Protein AF-A0A7W9LUN3-F1 (afdb_monomer)

Solvent-accessible surface area (backbone atoms only — not comparable to full-atom values): 4792 Å² total; per-residue (Å²): 135,83,84,84,59,95,88,64,79,91,81,85,87,87,86,74,97,74,54,73,76,55,49,53,47,20,56,76,47,72,26,50,38,79,62,84,79,63,94,84,61,96,82,70,84,90,48,51,69,65,50,37,73,66,56,77,71,68,69,78,90,86,81,84,88,134

Secondary structure (DSSP, 8-state):
-----TTSPP---------HHHHHHHHHTTTSSPPPPPTTS-S-GGGHHHHHTT--S---------

Structure (mmCIF, N/CA/C/O backbone):
data_AF-A0A7W9LUN3-F1
#
_entry.id   AF-A0A7W9LUN3-F1
#
loop_
_atom_site.group_PDB
_atom_site.id
_atom_site.type_symbol
_atom_site.label_atom_id
_atom_site.label_alt_id
_atom_site.label_comp_id
_atom_site.label_asym_id
_atom_site.label_entity_id
_atom_site.label_seq_id
_atom_site.pdbx_PDB_ins_code
_atom_site.Cartn_x
_atom_site.Cartn_y
_atom_site.Cartn_z
_atom_site.occupancy
_atom_site.B_iso_or_equiv
_atom_site.auth_seq_id
_atom_site.auth_comp_id
_atom_site.auth_asym_id
_atom_site.auth_atom_id
_atom_site.pdbx_PDB_model_num
ATOM 1 N N . MET A 1 1 ? 17.433 -3.394 -0.742 1.00 44.88 1 MET A N 1
ATOM 2 C CA . MET A 1 1 ? 17.958 -2.577 -1.857 1.00 44.88 1 MET A CA 1
ATOM 3 C C . MET A 1 1 ? 17.547 -3.295 -3.132 1.00 44.88 1 MET A C 1
ATOM 5 O O . MET A 1 1 ? 18.043 -4.388 -3.368 1.00 44.88 1 MET A O 1
ATOM 9 N N . VAL A 1 2 ? 16.537 -2.790 -3.843 1.00 55.16 2 VAL A N 1
ATOM 10 C CA . VAL A 1 2 ? 16.007 -3.439 -5.056 1.00 55.16 2 VAL A CA 1
ATOM 11 C C . VAL A 1 2 ? 17.035 -3.265 -6.183 1.00 55.16 2 VAL A C 1
ATOM 13 O O . VAL A 1 2 ? 17.526 -2.147 -6.358 1.00 55.16 2 VAL A O 1
ATOM 16 N N . PRO A 1 3 ? 17.424 -4.326 -6.914 1.00 55.38 3 PRO A N 1
ATOM 17 C CA . PRO A 1 3 ? 18.395 -4.209 -7.996 1.00 55.38 3 PRO A CA 1
ATOM 18 C C . PRO A 1 3 ? 17.829 -3.330 -9.116 1.00 55.38 3 PRO A C 1
ATOM 20 O O . PRO A 1 3 ? 16.791 -3.633 -9.707 1.00 55.38 3 PRO A O 1
ATOM 23 N N . MET A 1 4 ? 18.524 -2.231 -9.411 1.00 55.50 4 MET A N 1
ATOM 24 C CA . MET A 1 4 ? 18.189 -1.364 -10.536 1.00 55.50 4 MET A CA 1
ATOM 25 C C . MET A 1 4 ? 18.483 -2.118 -11.835 1.00 55.50 4 MET A C 1
ATOM 27 O O . MET A 1 4 ? 19.637 -2.434 -12.123 1.00 55.50 4 MET A O 1
ATOM 31 N N . HIS A 1 5 ? 17.445 -2.438 -12.606 1.00 56.91 5 HIS A N 1
ATOM 32 C CA . HIS A 1 5 ? 17.607 -3.018 -13.936 1.00 56.91 5 HIS A CA 1
ATOM 33 C C . HIS A 1 5 ? 17.921 -1.888 -14.931 1.00 56.91 5 HIS A C 1
ATOM 35 O O . HIS A 1 5 ? 17.209 -0.876 -14.935 1.00 56.91 5 HIS A O 1
ATOM 41 N N . PRO A 1 6 ? 18.962 -2.010 -15.776 1.00 56.56 6 PRO A N 1
ATOM 42 C CA . PRO A 1 6 ? 19.245 -1.004 -16.793 1.00 56.56 6 PRO A CA 1
ATOM 43 C C . PRO A 1 6 ? 18.067 -0.936 -17.776 1.00 56.56 6 PRO A C 1
ATOM 45 O O . PRO A 1 6 ? 17.789 -1.901 -18.482 1.00 56.56 6 PRO A O 1
ATOM 48 N N . GLY A 1 7 ? 17.357 0.197 -17.785 1.00 72.69 7 GLY A N 1
ATOM 49 C CA . GLY A 1 7 ? 16.199 0.446 -18.653 1.00 72.69 7 GLY A CA 1
ATOM 50 C C . GLY A 1 7 ? 14.892 0.808 -17.937 1.00 72.69 7 GLY A C 1
ATOM 51 O O . GLY A 1 7 ? 13.953 1.222 -18.612 1.00 72.69 7 GLY A O 1
ATOM 52 N N . GLN A 1 8 ? 14.811 0.709 -16.604 1.00 66.00 8 GLN A N 1
ATOM 53 C CA . GLN A 1 8 ? 13.644 1.187 -15.848 1.00 66.00 8 GLN A CA 1
ATOM 54 C C . GLN A 1 8 ? 13.867 2.603 -15.290 1.00 66.00 8 GLN A C 1
ATOM 56 O O . GLN A 1 8 ? 1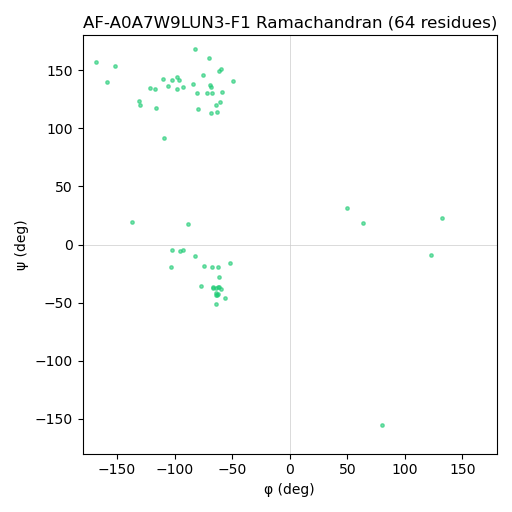4.976 2.911 -14.842 1.00 66.00 8 GLN A O 1
ATOM 61 N N . PRO A 1 9 ? 12.836 3.475 -15.299 1.00 77.31 9 PRO A N 1
ATOM 62 C CA . PRO A 1 9 ? 12.911 4.759 -14.615 1.00 77.31 9 PRO A CA 1
ATOM 63 C C . PRO A 1 9 ? 13.172 4.546 -13.114 1.00 77.31 9 PRO A C 1
ATOM 65 O O . PRO A 1 9 ? 12.771 3.517 -12.563 1.00 77.31 9 PRO A O 1
ATOM 68 N N . PRO A 1 10 ? 13.841 5.496 -12.438 1.00 83.88 10 PRO A N 1
ATOM 69 C CA . PRO A 1 10 ? 14.078 5.398 -11.005 1.00 83.88 10 PRO A CA 1
ATOM 70 C C . PRO A 1 10 ? 12.746 5.300 -10.252 1.00 83.88 10 PRO A C 1
ATOM 72 O O . PRO A 1 10 ? 11.837 6.098 -10.475 1.00 83.88 10 PRO A O 1
ATOM 75 N N . THR A 1 11 ? 12.642 4.328 -9.347 1.00 87.12 11 THR A N 1
ATOM 76 C CA . THR A 1 11 ? 11.462 4.114 -8.502 1.00 87.12 11 THR A CA 1
ATOM 77 C C . THR A 1 11 ? 11.764 4.471 -7.053 1.00 87.12 11 THR A C 1
ATOM 79 O O . THR A 1 11 ? 12.837 4.149 -6.541 1.00 87.12 11 THR A O 1
ATOM 82 N N . THR A 1 12 ? 10.788 5.061 -6.372 1.00 88.44 12 THR A N 1
ATOM 83 C CA . THR A 1 12 ? 10.822 5.298 -4.923 1.00 88.44 12 THR A CA 1
ATOM 84 C C . THR A 1 12 ? 9.955 4.258 -4.219 1.00 88.44 12 THR A C 1
ATOM 86 O O . THR A 1 12 ? 8.882 3.925 -4.714 1.00 88.44 12 THR A O 1
ATOM 89 N N . THR A 1 13 ? 10.386 3.771 -3.052 1.00 88.94 13 THR A N 1
ATOM 90 C CA . THR A 1 13 ? 9.625 2.815 -2.227 1.00 88.94 13 THR A CA 1
ATOM 91 C C . THR A 1 13 ? 9.115 3.518 -0.962 1.00 88.94 13 THR A C 1
ATOM 93 O O . THR A 1 13 ? 9.859 3.614 0.016 1.00 88.94 13 THR A O 1
ATOM 96 N N . PRO A 1 14 ? 7.896 4.088 -0.974 1.00 85.25 14 PRO A N 1
ATOM 97 C CA . PRO A 1 14 ? 7.344 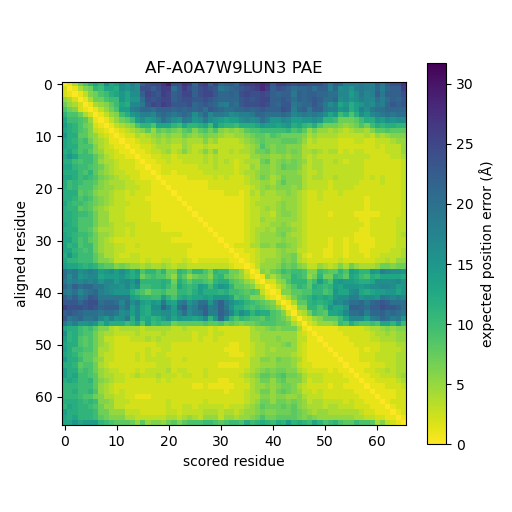4.787 0.182 1.00 85.25 14 PRO A CA 1
ATOM 98 C C . PRO A 1 14 ? 6.867 3.810 1.266 1.00 85.25 14 PRO A C 1
ATOM 100 O O . PRO A 1 14 ? 6.328 2.746 0.969 1.00 85.25 14 PRO A O 1
ATOM 103 N N . TRP A 1 15 ? 7.005 4.213 2.532 1.00 86.88 15 TRP A N 1
ATOM 104 C CA . TRP A 1 15 ? 6.430 3.507 3.679 1.00 86.88 15 TRP A CA 1
ATOM 105 C C . TRP A 1 15 ? 5.114 4.156 4.099 1.00 86.88 15 TRP A C 1
ATOM 107 O O . TRP A 1 15 ? 5.053 5.377 4.256 1.00 86.88 15 TRP A O 1
ATOM 117 N N . ARG A 1 16 ? 4.078 3.343 4.336 1.00 85.69 16 ARG A N 1
ATOM 118 C CA . ARG A 1 16 ? 2.778 3.803 4.838 1.00 85.69 16 ARG A CA 1
ATOM 119 C C . ARG A 1 16 ? 2.3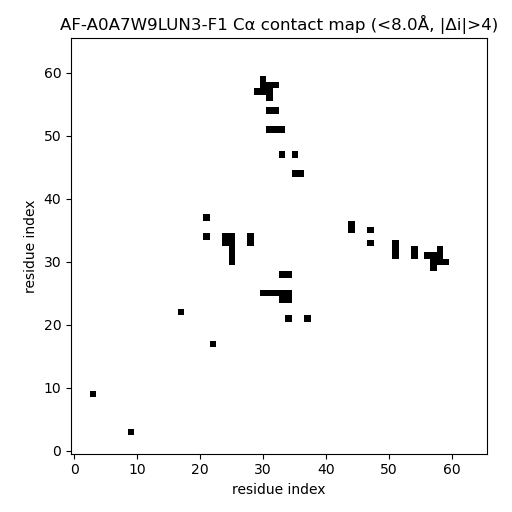35 2.965 6.044 1.00 85.69 16 ARG A C 1
ATOM 121 O O . ARG A 1 16 ? 2.152 1.756 5.893 1.00 85.69 16 ARG A O 1
ATOM 128 N N . PRO A 1 17 ? 2.123 3.574 7.225 1.00 87.56 17 PRO A N 1
ATOM 129 C CA . PRO A 1 17 ? 1.468 2.895 8.338 1.00 87.56 17 PRO A CA 1
ATOM 130 C C . PRO A 1 17 ? 0.059 2.472 7.916 1.00 87.56 17 PRO A C 1
ATOM 132 O O . PRO A 1 17 ? -0.728 3.313 7.488 1.00 87.56 17 PRO A O 1
ATOM 135 N N . THR A 1 18 ? -0.236 1.178 8.009 1.00 88.12 18 THR A N 1
ATOM 136 C CA . THR A 1 18 ? -1.478 0.595 7.486 1.00 88.12 18 THR A CA 1
ATOM 137 C C . THR A 1 18 ? -2.114 -0.277 8.559 1.00 88.12 18 THR A C 1
ATOM 139 O O . THR A 1 18 ? -1.473 -1.186 9.082 1.00 88.12 18 THR A O 1
ATOM 142 N N . GLY A 1 19 ? -3.365 0.020 8.913 1.00 89.69 19 GLY A N 1
ATOM 143 C CA . GLY A 1 19 ? -4.113 -0.750 9.908 1.00 89.69 19 GLY A CA 1
ATOM 144 C C . 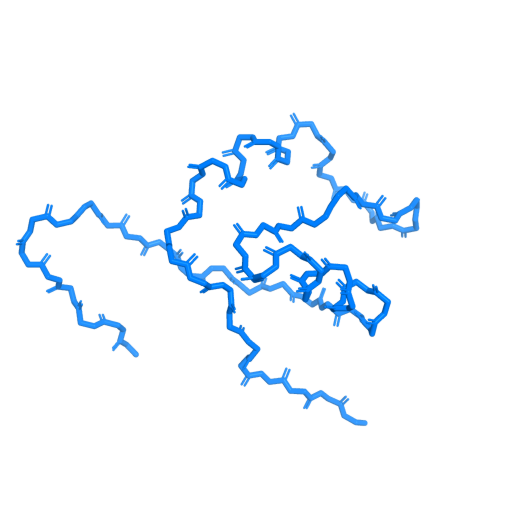GLY A 1 19 ? -4.754 -2.021 9.327 1.00 89.69 19 GLY A C 1
ATOM 145 O O . GLY A 1 19 ? -4.860 -2.147 8.107 1.00 89.69 19 GLY A O 1
ATOM 146 N N . PRO A 1 20 ? -5.271 -2.934 10.174 1.00 91.06 20 PRO A N 1
ATOM 147 C CA . PRO A 1 20 ? -5.821 -4.220 9.731 1.00 91.06 20 PRO A CA 1
ATOM 14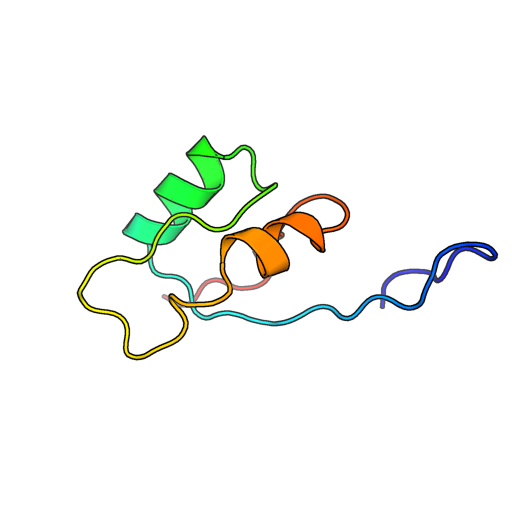8 C C . PRO A 1 20 ? -6.936 -4.101 8.683 1.00 91.06 20 PRO A C 1
ATOM 150 O O . PRO A 1 20 ? -6.877 -4.759 7.651 1.00 91.06 20 PRO A O 1
ATOM 153 N N . LYS A 1 21 ? -7.899 -3.192 8.895 1.00 89.88 21 LYS A N 1
ATOM 154 C CA . LYS A 1 21 ? -9.010 -2.963 7.952 1.00 89.88 21 LYS A CA 1
ATOM 155 C C . LYS A 1 21 ? -8.533 -2.484 6.582 1.00 89.88 21 LYS A C 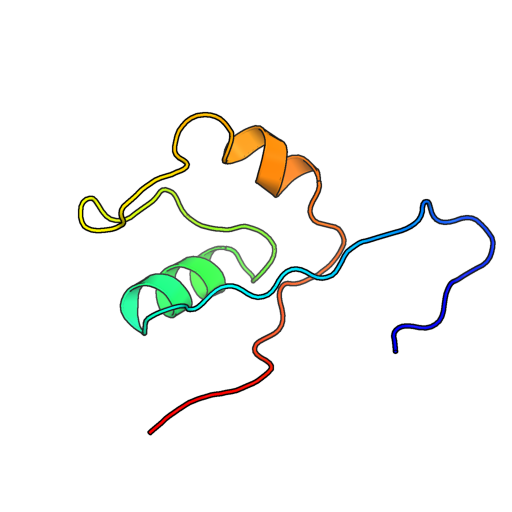1
ATOM 157 O O . LYS A 1 21 ? -9.123 -2.825 5.568 1.00 89.88 21 LYS A O 1
ATOM 162 N N . GLU A 1 22 ? -7.487 -1.662 6.550 1.00 90.00 22 GLU A N 1
ATOM 163 C CA . GLU A 1 22 ? -6.937 -1.160 5.291 1.00 90.00 22 GLU A CA 1
ATOM 164 C C . GLU A 1 22 ? -6.096 -2.232 4.589 1.00 90.00 22 GLU A C 1
ATOM 166 O O . GLU A 1 22 ? -6.166 -2.349 3.369 1.00 90.00 22 GLU A O 1
ATOM 171 N N . LEU A 1 23 ? -5.371 -3.068 5.344 1.00 92.12 23 LEU A N 1
ATOM 172 C CA . LEU A 1 23 ? -4.660 -4.223 4.788 1.00 92.12 23 LEU A CA 1
ATOM 173 C C . LEU A 1 23 ? -5.607 -5.209 4.096 1.00 92.12 23 LEU A C 1
ATOM 175 O O . LEU A 1 23 ? -5.249 -5.743 3.049 1.00 92.12 23 LEU A O 1
ATOM 179 N N . ASP A 1 24 ? -6.804 -5.436 4.638 1.00 94.00 24 ASP A N 1
ATOM 180 C CA . ASP A 1 24 ? -7.808 -6.296 3.997 1.00 94.00 24 ASP A CA 1
ATOM 181 C C . ASP A 1 24 ? -8.243 -5.748 2.634 1.00 94.00 24 ASP A C 1
ATOM 183 O O . ASP A 1 24 ? -8.263 -6.479 1.648 1.00 94.00 24 ASP A O 1
ATOM 187 N N . LEU A 1 25 ? -8.462 -4.439 2.535 1.00 92.56 25 LEU A N 1
ATOM 188 C CA . LEU A 1 25 ? -8.798 -3.791 1.269 1.00 92.56 25 LEU A CA 1
ATOM 189 C C . LEU A 1 25 ? -7.638 -3.835 0.255 1.00 92.56 25 LEU A C 1
ATOM 191 O O . LEU A 1 25 ? -7.861 -4.037 -0.936 1.00 92.56 25 LEU A O 1
ATOM 195 N N . VAL A 1 26 ? -6.384 -3.693 0.699 1.00 93.75 26 VAL A N 1
ATOM 196 C CA . VAL A 1 26 ? -5.211 -3.853 -0.187 1.00 93.75 26 VAL A CA 1
ATOM 197 C C . VAL A 1 26 ? -5.113 -5.290 -0.717 1.00 93.75 26 VAL A C 1
ATOM 199 O O . VAL A 1 26 ? -4.773 -5.494 -1.885 1.00 93.75 26 VAL A O 1
ATOM 202 N N . ARG A 1 27 ? -5.450 -6.292 0.109 1.00 95.31 27 ARG A N 1
ATOM 203 C CA . ARG A 1 27 ? -5.516 -7.704 -0.310 1.00 95.31 27 ARG A CA 1
ATOM 204 C C . ARG A 1 27 ? -6.596 -7.935 -1.363 1.00 95.31 27 ARG A C 1
ATOM 206 O O . ARG A 1 27 ? -6.342 -8.654 -2.325 1.00 95.31 27 ARG A O 1
ATOM 213 N N . GLU A 1 28 ? -7.766 -7.317 -1.208 1.00 96.31 28 GLU A N 1
ATOM 214 C CA . GLU A 1 28 ? -8.852 -7.377 -2.200 1.00 96.31 28 GLU A CA 1
ATOM 215 C C . GLU A 1 28 ? -8.444 -6.774 -3.555 1.00 96.31 28 GLU A C 1
ATOM 217 O O . GLU A 1 28 ? -8.915 -7.222 -4.599 1.00 96.31 28 GLU A O 1
ATOM 222 N N . LEU A 1 29 ? -7.513 -5.816 -3.552 1.00 94.69 29 LEU A N 1
ATOM 223 C CA . LEU A 1 29 ? -6.926 -5.198 -4.747 1.00 94.69 29 LEU A CA 1
ATOM 224 C C . LEU A 1 29 ? -5.694 -5.953 -5.290 1.00 94.69 29 LEU A C 1
ATOM 226 O O . LEU A 1 29 ? -4.895 -5.386 -6.041 1.00 94.69 29 LEU A O 1
ATOM 230 N N . ASP A 1 30 ? -5.503 -7.215 -4.888 1.00 96.62 30 ASP A N 1
ATOM 231 C CA . ASP A 1 30 ? -4.349 -8.065 -5.227 1.00 96.62 30 ASP A CA 1
ATOM 232 C C . ASP A 1 30 ? -2.995 -7.372 -4.986 1.00 96.62 30 ASP A C 1
ATOM 234 O O . ASP A 1 30 ? -2.023 -7.630 -5.690 1.00 96.62 30 ASP A O 1
ATOM 238 N N . TRP A 1 31 ? -2.909 -6.477 -3.995 1.00 96.00 31 TRP A N 1
ATOM 239 C CA . TRP A 1 31 ? -1.694 -5.723 -3.668 1.00 96.00 31 TRP A CA 1
ATOM 240 C C . TRP A 1 31 ? -1.194 -4.774 -4.768 1.00 96.00 31 TRP A C 1
ATOM 242 O O . TRP A 1 31 ? -0.038 -4.364 -4.725 1.00 96.00 31 TRP A O 1
ATOM 252 N N . HIS A 1 32 ? -2.020 -4.392 -5.743 1.00 95.38 32 HIS A N 1
ATOM 253 C CA . HIS A 1 32 ? -1.596 -3.489 -6.827 1.00 95.38 32 HIS A CA 1
ATOM 254 C C . HIS A 1 32 ? -2.079 -2.047 -6.656 1.00 95.38 32 HIS A C 1
ATOM 256 O O . HIS A 1 32 ? -1.713 -1.177 -7.442 1.00 95.38 32 HIS A O 1
ATOM 262 N N . ALA A 1 33 ? -2.894 -1.776 -5.640 1.00 92.62 33 ALA A N 1
ATOM 263 C CA . ALA A 1 33 ? -3.456 -0.456 -5.411 1.00 92.62 33 ALA A CA 1
ATOM 264 C C . ALA A 1 33 ? -3.750 -0.223 -3.931 1.00 92.62 33 ALA A C 1
ATOM 266 O O . ALA A 1 33 ? -4.033 -1.153 -3.172 1.00 92.62 33 ALA A O 1
ATOM 267 N N . TRP A 1 34 ? -3.726 1.046 -3.537 1.00 90.69 34 TRP A N 1
ATOM 268 C CA . TRP A 1 34 ? -4.316 1.478 -2.280 1.00 90.69 34 TRP A CA 1
ATOM 269 C C . TRP A 1 34 ? -5.814 1.722 -2.465 1.00 90.69 34 TRP A C 1
ATOM 271 O O . TRP A 1 34 ? -6.210 2.326 -3.469 1.00 90.69 34 TRP A O 1
ATOM 281 N N . PRO A 1 35 ? -6.651 1.297 -1.505 1.00 88.75 35 PRO A N 1
ATOM 282 C CA . PRO A 1 35 ? -8.079 1.562 -1.553 1.00 88.75 35 PRO A CA 1
ATOM 283 C C . PRO A 1 35 ? -8.383 3.051 -1.327 1.00 88.75 35 PRO A C 1
ATOM 285 O O . PRO A 1 35 ? -7.572 3.772 -0.730 1.00 88.75 35 PRO A O 1
ATOM 288 N N . PRO A 1 36 ? -9.578 3.518 -1.737 1.00 82.31 36 PRO A N 1
ATOM 289 C CA . PRO A 1 36 ? -10.129 4.786 -1.272 1.00 82.31 36 PRO A CA 1
ATOM 290 C C . PRO A 1 36 ? -10.050 4.873 0.252 1.00 82.31 36 PRO A C 1
ATOM 292 O O . PRO A 1 36 ? -10.264 3.881 0.952 1.00 82.31 36 PRO A O 1
ATOM 295 N N . ARG A 1 37 ? -9.718 6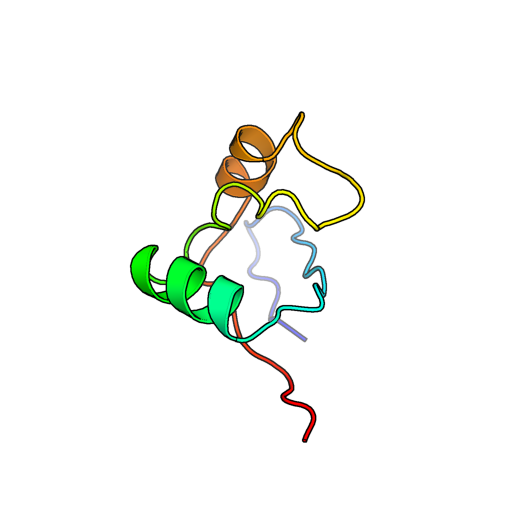.052 0.784 1.00 73.00 37 ARG A N 1
ATOM 296 C CA . ARG A 1 37 ? -9.501 6.180 2.228 1.00 73.00 37 ARG A CA 1
ATOM 297 C C . ARG A 1 37 ? -10.730 5.840 3.046 1.00 73.00 37 ARG A C 1
ATOM 299 O O . ARG A 1 37 ? -11.854 6.183 2.693 1.00 73.00 37 ARG A O 1
ATOM 306 N N . LEU A 1 38 ? -10.456 5.321 4.235 1.00 67.00 38 LEU A N 1
ATOM 307 C CA . LEU A 1 38 ? -11.384 5.376 5.352 1.00 67.00 38 LEU A CA 1
ATOM 308 C C . LEU A 1 38 ? -11.493 6.834 5.839 1.00 67.00 38 LEU A C 1
ATOM 310 O O . LEU A 1 38 ? -10.479 7.524 5.960 1.00 67.00 38 LEU A O 1
ATOM 314 N N . LEU A 1 39 ? -12.717 7.290 6.129 1.00 61.41 39 LEU A N 1
ATOM 315 C CA . LEU A 1 39 ? -13.086 8.665 6.541 1.00 61.41 39 LEU A CA 1
ATOM 316 C C . LEU A 1 39 ? -12.277 9.239 7.724 1.00 61.41 39 LEU A C 1
ATOM 318 O O . LEU A 1 39 ? -12.301 10.438 7.975 1.00 61.41 39 LEU A O 1
ATOM 322 N N . GLU A 1 40 ? -11.578 8.379 8.451 1.00 64.88 40 GLU A N 1
ATOM 323 C CA . GLU A 1 40 ? -10.841 8.645 9.684 1.00 64.88 40 GLU A CA 1
ATOM 324 C C . GLU A 1 40 ? -9.351 9.001 9.470 1.00 64.88 40 GLU A C 1
ATOM 326 O O . GLU A 1 40 ? -8.676 9.364 10.432 1.00 64.88 40 GLU A O 1
ATOM 331 N N . GLN A 1 41 ? -8.814 8.946 8.239 1.00 63.78 41 GLN A N 1
ATOM 332 C CA . GLN A 1 41 ? -7.393 9.243 7.977 1.00 63.78 41 GLN A CA 1
ATOM 333 C C . GLN A 1 41 ? -7.113 10.720 7.593 1.00 63.78 41 GLN A C 1
ATOM 335 O O . GLN A 1 41 ? -7.807 11.252 6.724 1.00 63.78 41 GLN A O 1
ATOM 340 N N . PRO A 1 42 ? -6.064 11.380 8.147 1.00 61.47 42 PRO A N 1
ATOM 341 C CA . PRO A 1 42 ? -5.947 12.843 8.101 1.00 61.47 42 PRO A CA 1
ATOM 342 C C . PRO A 1 42 ? -5.704 13.575 6.771 1.00 61.47 42 PRO A C 1
ATOM 344 O O . PRO A 1 42 ? -5.978 14.759 6.793 1.00 61.47 42 PRO A O 1
ATOM 347 N N . ILE A 1 43 ? -5.219 13.010 5.651 1.00 59.38 43 ILE A N 1
ATOM 348 C CA . ILE A 1 43 ? -5.064 13.720 4.341 1.00 59.38 43 ILE A CA 1
ATOM 349 C C . ILE A 1 43 ? -4.765 12.714 3.202 1.00 59.38 43 ILE A C 1
ATOM 351 O O . ILE A 1 43 ? -4.272 11.626 3.489 1.00 59.38 43 ILE A O 1
ATOM 355 N N . PHE A 1 44 ? -5.067 13.123 1.944 1.00 60.62 44 PHE A N 1
ATOM 356 C CA . PHE A 1 44 ? -4.522 12.744 0.597 1.00 60.62 44 PHE A CA 1
ATOM 357 C C . PHE A 1 44 ? -5.565 12.414 -0.520 1.00 60.62 44 PHE A C 1
ATOM 359 O O . PHE A 1 44 ? -5.305 11.583 -1.386 1.00 60.62 44 PHE A O 1
ATOM 366 N N . ALA A 1 45 ? -6.824 12.879 -0.477 1.00 55.56 45 ALA A N 1
ATOM 367 C CA . ALA A 1 45 ? -7.876 12.256 -1.320 1.00 55.56 45 ALA A CA 1
ATOM 368 C C . ALA A 1 45 ? -7.746 12.649 -2.793 1.00 55.56 45 ALA A C 1
ATOM 370 O O . ALA A 1 45 ? -8.263 11.968 -3.667 1.00 55.56 45 ALA A O 1
ATOM 371 N N . GLU A 1 46 ? -7.024 13.730 -3.039 1.00 58.81 46 GLU A N 1
ATOM 372 C CA . GLU A 1 46 ? -7.083 14.448 -4.299 1.00 58.81 46 GLU A CA 1
ATOM 373 C C . GLU A 1 46 ? -6.202 13.809 -5.385 1.00 58.81 46 GLU A C 1
ATOM 375 O O . GLU A 1 46 ? -6.360 14.146 -6.549 1.00 58.81 46 GLU A O 1
ATOM 380 N N . GLU A 1 47 ? -5.349 12.830 -5.042 1.00 76.94 47 GLU A N 1
ATOM 381 C CA . GLU A 1 47 ? -4.395 12.218 -5.986 1.00 76.94 47 GLU A CA 1
ATOM 382 C C . GLU A 1 47 ? -4.296 10.677 -5.888 1.00 76.94 47 GLU A C 1
ATOM 384 O O . GLU A 1 47 ? -3.312 10.095 -6.339 1.00 76.94 47 GLU A O 1
ATOM 389 N N . LEU A 1 48 ? -5.278 9.971 -5.300 1.00 83.06 48 LEU A N 1
ATOM 390 C CA . LEU A 1 48 ? -5.186 8.506 -5.126 1.00 83.06 48 LEU A CA 1
ATOM 391 C C . LEU A 1 48 ? -5.123 7.745 -6.460 1.00 83.06 48 LEU A C 1
ATOM 393 O O . LEU A 1 48 ? -4.320 6.824 -6.598 1.00 83.06 48 LEU A O 1
ATOM 397 N N . ASP A 1 49 ? -5.948 8.126 -7.435 1.00 85.00 49 ASP A N 1
ATOM 398 C CA . ASP A 1 49 ? -5.945 7.491 -8.757 1.00 85.00 49 ASP A CA 1
ATOM 399 C C . ASP A 1 49 ? -4.606 7.712 -9.473 1.00 85.00 49 ASP A C 1
ATOM 401 O O . ASP A 1 49 ? -4.019 6.777 -10.017 1.00 85.00 49 ASP A O 1
ATOM 405 N N . GLU A 1 50 ? -4.075 8.935 -9.407 1.00 87.00 50 GLU A N 1
ATOM 406 C CA . GLU A 1 50 ? -2.776 9.279 -9.988 1.00 87.00 50 GLU A CA 1
ATOM 407 C C . GLU A 1 50 ? -1.621 8.563 -9.272 1.00 87.00 50 GLU A C 1
ATOM 409 O O . GLU A 1 50 ? -0.658 8.126 -9.906 1.00 87.00 50 GLU A O 1
ATOM 414 N N . PHE A 1 51 ? -1.722 8.397 -7.952 1.00 87.25 51 PHE A N 1
ATOM 415 C CA . PHE A 1 51 ? -0.780 7.617 -7.159 1.00 87.25 51 PHE A CA 1
ATOM 416 C C . PHE A 1 51 ? -0.803 6.138 -7.560 1.00 87.25 51 PHE A C 1
ATOM 418 O O . PHE A 1 51 ? 0.250 5.572 -7.854 1.00 87.25 51 PHE A O 1
ATOM 425 N N . ASN A 1 52 ? -1.986 5.518 -7.616 1.00 89.88 52 ASN A N 1
ATOM 426 C CA . ASN A 1 52 ? -2.139 4.109 -7.984 1.00 89.88 52 ASN A CA 1
ATOM 427 C C . ASN A 1 52 ? -1.651 3.846 -9.416 1.00 89.88 52 ASN A C 1
ATOM 429 O O . ASN A 1 52 ? -0.994 2.837 -9.656 1.00 89.88 52 ASN A O 1
ATOM 433 N N . ALA A 1 53 ? -1.864 4.785 -10.344 1.00 90.88 53 ALA A N 1
ATOM 434 C CA . ALA A 1 53 ? -1.339 4.698 -11.709 1.00 90.88 53 ALA A CA 1
ATOM 435 C C . ALA A 1 53 ? 0.203 4.689 -11.784 1.00 90.88 53 ALA A C 1
ATOM 437 O O . ALA A 1 53 ? 0.765 4.266 -12.795 1.00 90.88 53 ALA A O 1
ATOM 438 N N . ARG A 1 54 ? 0.896 5.151 -10.733 1.00 90.31 54 ARG A N 1
ATOM 439 C CA . ARG A 1 54 ? 2.366 5.151 -10.634 1.00 90.31 54 ARG A CA 1
ATOM 440 C C . ARG A 1 54 ? 2.938 3.945 -9.892 1.00 90.31 54 ARG A C 1
ATOM 442 O O . ARG A 1 54 ? 4.162 3.809 -9.848 1.00 90.31 54 ARG A O 1
ATOM 449 N N . ILE A 1 55 ? 2.105 3.083 -9.306 1.00 90.75 55 ILE A N 1
ATOM 450 C CA . ILE A 1 55 ? 2.581 1.864 -8.647 1.00 90.75 55 ILE A CA 1
ATOM 451 C C . ILE A 1 55 ? 3.147 0.920 -9.708 1.00 90.75 55 ILE A C 1
ATOM 453 O O . ILE A 1 55 ? 2.521 0.634 -10.726 1.00 90.75 55 ILE A O 1
ATOM 457 N N . VAL A 1 56 ? 4.352 0.421 -9.447 1.00 92.00 56 VAL A N 1
ATOM 458 C CA . VAL A 1 56 ? 5.016 -0.575 -10.283 1.00 92.00 56 VAL A CA 1
ATOM 459 C C . VAL A 1 56 ? 5.186 -1.839 -9.453 1.00 92.00 56 VAL A C 1
ATOM 461 O O . VAL A 1 56 ? 5.886 -1.828 -8.444 1.00 92.00 56 VAL A O 1
ATOM 464 N N . GLY A 1 57 ? 4.563 -2.933 -9.889 1.00 91.00 57 GLY A N 1
ATOM 465 C CA . GLY A 1 57 ? 4.592 -4.207 -9.169 1.00 91.00 57 GLY A CA 1
ATOM 466 C C . GLY A 1 57 ? 3.600 -4.268 -8.003 1.00 91.00 57 GLY A C 1
ATOM 467 O O . GLY A 1 57 ? 2.573 -3.592 -8.020 1.00 91.00 57 GLY A O 1
ATOM 468 N N . ARG A 1 58 ? 3.899 -5.120 -7.015 1.00 94.88 58 ARG A N 1
ATOM 469 C CA . ARG A 1 58 ? 3.049 -5.364 -5.841 1.00 94.88 58 ARG A CA 1
ATOM 470 C C . ARG A 1 58 ? 3.520 -4.559 -4.634 1.00 94.88 58 ARG A C 1
ATOM 472 O O . ARG A 1 58 ? 4.716 -4.395 -4.413 1.00 94.88 58 ARG A O 1
ATOM 479 N N . ILE A 1 59 ? 2.565 -4.105 -3.835 1.00 94.31 59 ILE A N 1
ATOM 480 C CA . ILE A 1 59 ? 2.777 -3.566 -2.494 1.00 94.31 59 ILE A CA 1
ATOM 481 C C . ILE A 1 59 ? 3.221 -4.714 -1.580 1.00 94.31 59 ILE A C 1
ATOM 483 O O . ILE A 1 59 ? 2.635 -5.795 -1.595 1.00 94.31 59 ILE A O 1
ATOM 487 N N . GLU A 1 60 ? 4.234 -4.463 -0.754 1.00 94.38 60 GLU A N 1
ATOM 488 C CA . GLU A 1 60 ? 4.806 -5.452 0.159 1.00 94.38 60 GLU A CA 1
ATOM 489 C C . GLU A 1 60 ? 4.627 -5.017 1.619 1.00 94.38 60 GLU A C 1
ATOM 491 O O . GLU A 1 60 ? 4.912 -3.874 1.985 1.00 94.38 60 GLU A O 1
ATOM 496 N N . LEU A 1 61 ? 4.190 -5.946 2.477 1.00 93.81 61 LEU A N 1
ATOM 497 C CA . LEU A 1 61 ? 4.240 -5.760 3.926 1.00 93.81 61 LEU A CA 1
ATOM 498 C C . LEU A 1 61 ? 5.662 -6.041 4.408 1.00 93.81 61 LEU A C 1
ATOM 500 O O . LEU A 1 61 ? 6.142 -7.168 4.321 1.00 93.81 61 LEU A O 1
ATOM 504 N N . VAL A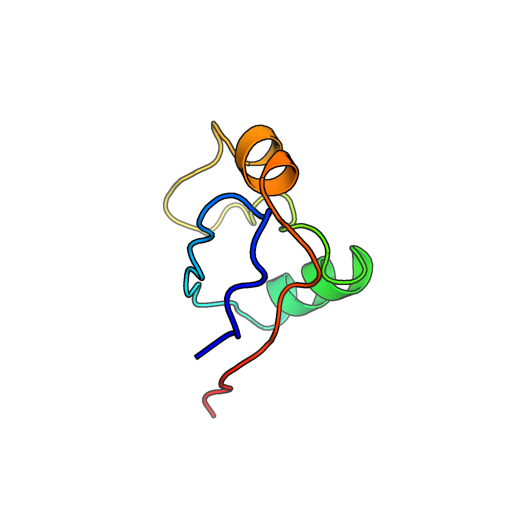 1 62 ? 6.321 -5.023 4.950 1.00 93.12 62 VAL A N 1
ATOM 505 C CA . VAL A 1 62 ? 7.726 -5.144 5.375 1.00 93.12 62 VAL A CA 1
ATOM 506 C C . VAL A 1 62 ? 7.912 -5.283 6.874 1.00 93.12 62 VAL A C 1
ATOM 508 O O . VAL A 1 62 ? 8.979 -5.695 7.327 1.00 93.12 62 VAL A O 1
ATOM 511 N N . HIS A 1 63 ? 6.902 -4.889 7.648 1.00 93.31 63 HIS A N 1
ATOM 512 C CA . HIS A 1 63 ? 6.952 -4.913 9.097 1.00 93.31 63 HIS A CA 1
ATOM 513 C C . HIS A 1 63 ? 5.545 -4.908 9.689 1.00 93.31 63 HIS A C 1
ATOM 515 O O . HIS A 1 63 ? 4.675 -4.175 9.218 1.00 93.31 63 HIS A O 1
ATOM 521 N N . GLU A 1 64 ? 5.358 -5.694 10.743 1.00 92.19 64 GLU A N 1
ATOM 522 C CA . GLU A 1 64 ? 4.142 -5.764 11.549 1.00 92.19 64 GLU A CA 1
ATOM 523 C C . GLU A 1 64 ? 4.511 -5.428 12.998 1.00 92.19 64 GLU A C 1
ATOM 525 O O . GLU A 1 64 ? 5.525 -5.904 13.508 1.00 92.19 64 GLU A O 1
ATOM 530 N N . PHE A 1 65 ? 3.711 -4.580 13.644 1.00 88.31 65 PHE A N 1
ATOM 531 C CA . PHE A 1 65 ? 3.875 -4.214 15.050 1.00 88.31 65 PHE A CA 1
ATOM 532 C C . PHE A 1 65 ? 2.781 -4.911 15.872 1.00 88.31 65 PHE A C 1
ATOM 534 O O . PHE A 1 65 ? 1.624 -4.920 15.450 1.00 88.31 65 PHE A O 1
ATOM 541 N N . HIS A 1 66 ? 3.148 -5.469 17.030 1.00 82.94 66 HIS A N 1
ATOM 542 C CA . HIS A 1 66 ? 2.244 -6.125 17.984 1.00 82.94 66 HIS A CA 1
ATOM 543 C C . HIS A 1 66 ? 2.126 -5.323 19.280 1.00 82.94 66 HIS A C 1
ATOM 545 O O . HIS A 1 66 ? 3.150 -4.725 19.690 1.00 82.94 66 HIS A O 1
#

pLDDT: mean 81.84, std 14.07, range [44.88, 96.62]

Sequence (66 aa):
MVPMHPGQPPTTTPWRPTGPKELDLVRELDWHAWPPRLLEQPIFAEELDEFNARIVGRIELVHEFH

Mean predicted aligned error: 7.14 Å

Radius of gyration: 13.32 Å; Cα contacts (8 Å, |Δi|>4): 30; chains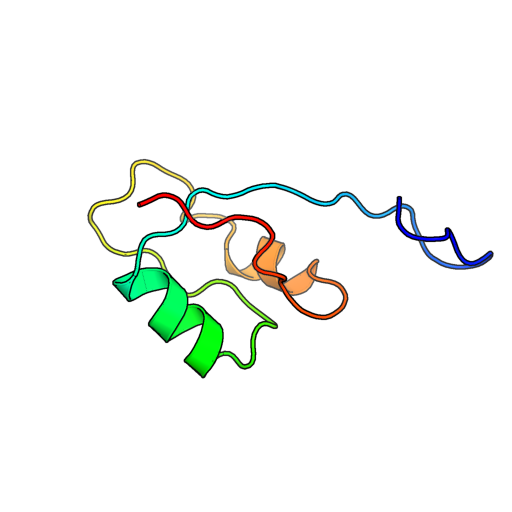: 1; bounding box: 32×22×37 Å

Organism: NCBI:txid36816

Foldseek 3Di:
DDDDDPPDDDDDDDDDDADPVQVVVCVVVVQQAGDQDDPPDDDDRPCRVVVSVPGDDGHDDDDDDD